Protein AF-X1V9W9-F1 (afdb_monomer)

pLDDT: mean 93.79, std 4.16, range [72.31, 98.0]

Mean predicted aligned 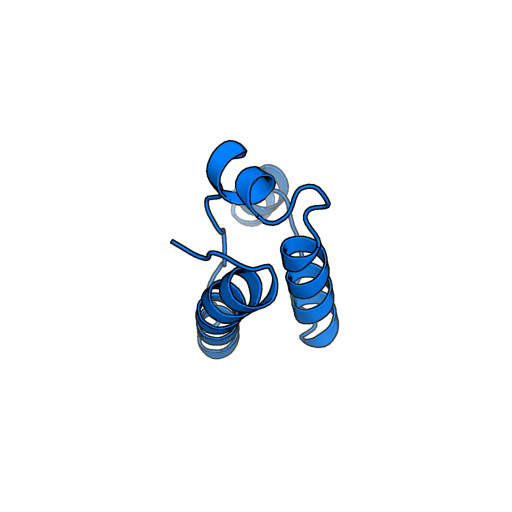error: 3.0 Å

Solvent-accessible surface area (backbone atoms only — not comparable to full-atom values): 4412 Å² total; per-residue (Å²): 130,64,76,41,48,66,50,46,29,55,58,49,51,54,57,45,49,54,22,61,80,65,77,48,91,77,78,87,88,75,58,68,69,77,44,46,77,53,31,76,81,45,59,40,56,54,54,50,53,52,51,30,57,76,67,74,47,85,86,74,56,70,65,60,55,52,59,74,72,54,131

Secondary structure (DSSP, 8-state):
---SHHHHHHHHHHHHHHHHHTTPPP-----HHHHHTT-TT-HHHHHHHHHHHHTT-----HHHHHHHT--

Structure (mmCIF, N/CA/C/O backbone):
data_AF-X1V9W9-F1
#
_entry.id   AF-X1V9W9-F1
#
loop_
_atom_site.group_PDB
_atom_site.id
_atom_site.type_symbol
_atom_site.label_atom_id
_atom_site.label_alt_id
_atom_site.label_comp_id
_atom_site.label_asym_id
_atom_site.label_entity_id
_atom_site.label_seq_id
_atom_site.pdbx_PDB_ins_code
_atom_site.Cartn_x
_atom_site.Cartn_y
_atom_site.Cartn_z
_atom_site.occupancy
_atom_site.B_iso_or_equiv
_atom_site.auth_seq_id
_atom_site.auth_comp_id
_atom_site.auth_asym_id
_atom_site.auth_atom_id
_atom_site.pdbx_PDB_model_num
ATOM 1 N N . LEU A 1 1 ? 15.662 -8.995 -0.925 1.00 81.00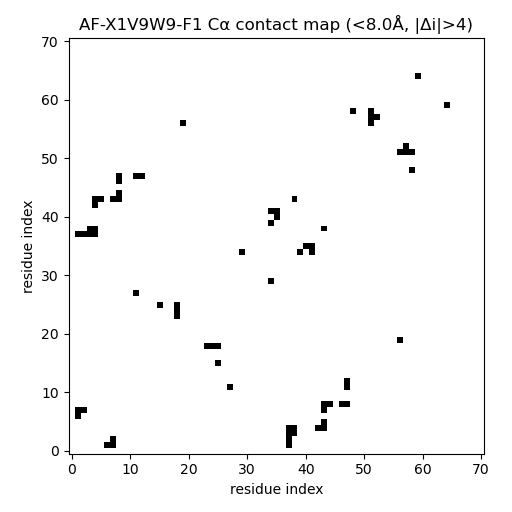 1 LEU A N 1
ATOM 2 C CA . LEU A 1 1 ? 15.010 -7.687 -1.174 1.00 81.00 1 LEU A CA 1
ATOM 3 C C . LEU A 1 1 ? 14.542 -7.680 -2.624 1.00 81.00 1 LEU A C 1
ATOM 5 O O . LEU A 1 1 ? 15.291 -8.214 -3.431 1.00 81.00 1 LEU A O 1
ATOM 9 N N . PRO A 1 2 ? 13.372 -7.110 -2.955 1.00 89.19 2 PRO A N 1
ATOM 10 C CA . PRO A 1 2 ? 12.853 -7.104 -4.328 1.00 89.19 2 PRO A CA 1
ATOM 11 C C . PRO A 1 2 ? 13.841 -6.498 -5.330 1.00 89.19 2 PRO A C 1
ATOM 13 O O . PRO A 1 2 ? 14.435 -5.469 -5.039 1.00 89.19 2 PRO A O 1
ATOM 16 N N . ALA A 1 3 ? 14.058 -7.084 -6.492 1.00 93.50 3 ALA A N 1
ATOM 17 C CA . ALA A 1 3 ? 14.902 -6.522 -7.545 1.00 93.50 3 ALA A CA 1
ATOM 18 C C . ALA A 1 3 ? 14.086 -5.815 -8.638 1.00 93.50 3 ALA A C 1
ATOM 20 O O . ALA A 1 3 ? 14.649 -5.031 -9.399 1.00 93.50 3 ALA A O 1
ATOM 21 N N . THR A 1 4 ? 12.775 -6.057 -8.692 1.00 95.56 4 THR A N 1
ATOM 22 C CA . THR A 1 4 ? 11.864 -5.528 -9.715 1.00 95.56 4 THR A CA 1
ATOM 23 C C . THR A 1 4 ? 10.590 -4.951 -9.100 1.00 95.56 4 THR A C 1
ATOM 25 O O . THR A 1 4 ? 10.260 -5.211 -7.938 1.00 95.56 4 THR A O 1
ATOM 28 N N . ILE A 1 5 ? 9.856 -4.163 -9.891 1.00 95.81 5 ILE A N 1
ATOM 29 C CA . ILE A 1 5 ? 8.553 -3.601 -9.502 1.00 95.81 5 ILE A CA 1
ATOM 30 C C . ILE A 1 5 ? 7.566 -4.735 -9.196 1.00 95.81 5 ILE A C 1
ATOM 32 O O . ILE A 1 5 ? 6.813 -4.654 -8.228 1.00 95.81 5 ILE A O 1
ATOM 36 N N . GLU A 1 6 ? 7.590 -5.806 -9.989 1.00 96.06 6 GLU A N 1
ATOM 37 C CA . GLU A 1 6 ? 6.729 -6.981 -9.850 1.00 96.06 6 GLU A CA 1
ATOM 38 C C . GLU A 1 6 ? 6.995 -7.712 -8.537 1.00 96.06 6 GLU A C 1
ATOM 40 O O . GLU A 1 6 ? 6.053 -8.022 -7.812 1.00 96.06 6 GLU A O 1
ATOM 45 N N . GLU A 1 7 ? 8.264 -7.935 -8.191 1.00 94.69 7 GLU A N 1
ATOM 46 C CA . GLU A 1 7 ? 8.639 -8.541 -6.913 1.00 94.69 7 GLU A CA 1
ATOM 47 C C . GLU A 1 7 ? 8.253 -7.645 -5.731 1.00 94.69 7 GLU A C 1
ATOM 49 O O . GLU A 1 7 ? 7.771 -8.136 -4.707 1.00 94.69 7 GLU A O 1
ATOM 54 N N . GLY A 1 8 ? 8.435 -6.326 -5.876 1.00 92.69 8 GLY A N 1
ATOM 55 C CA . GLY A 1 8 ? 8.054 -5.342 -4.865 1.00 92.69 8 GLY A CA 1
ATOM 56 C C . GLY A 1 8 ? 6.550 -5.352 -4.610 1.00 92.69 8 GLY A C 1
ATOM 57 O O . GLY A 1 8 ? 6.118 -5.426 -3.461 1.00 92.69 8 GLY A O 1
ATOM 58 N N . PHE A 1 9 ? 5.753 -5.349 -5.679 1.00 95.56 9 PHE A N 1
ATOM 59 C CA . PHE A 1 9 ? 4.302 -5.433 -5.585 1.00 95.56 9 PHE A CA 1
ATOM 60 C C . PHE A 1 9 ? 3.845 -6.784 -5.031 1.00 95.56 9 PHE A C 1
ATOM 62 O O . PHE A 1 9 ? 3.064 -6.802 -4.089 1.00 95.56 9 PHE A O 1
ATOM 69 N N . ALA A 1 10 ? 4.349 -7.908 -5.547 1.00 95.44 10 ALA A N 1
ATOM 70 C CA . ALA A 1 10 ? 3.920 -9.243 -5.129 1.00 95.44 10 ALA A CA 1
ATOM 71 C C . ALA A 1 10 ? 4.152 -9.494 -3.630 1.00 95.44 10 ALA A C 1
ATOM 73 O O . ALA A 1 10 ? 3.281 -10.042 -2.952 1.00 95.44 10 ALA A O 1
ATOM 74 N N . ALA A 1 11 ? 5.297 -9.051 -3.097 1.00 91.94 11 ALA A N 1
ATOM 75 C CA . ALA A 1 11 ? 5.587 -9.156 -1.670 1.00 91.94 11 ALA A CA 1
ATOM 76 C C . ALA A 1 11 ? 4.557 -8.384 -0.827 1.00 91.94 11 ALA A C 1
ATOM 78 O O . ALA A 1 11 ? 3.990 -8.931 0.117 1.00 91.94 11 ALA A O 1
ATOM 79 N N . ARG A 1 12 ? 4.271 -7.133 -1.204 1.00 94.44 12 ARG A N 1
ATOM 80 C CA . ARG A 1 12 ? 3.352 -6.254 -0.468 1.00 94.44 12 ARG A CA 1
ATOM 81 C C . ARG A 1 12 ? 1.885 -6.634 -0.643 1.00 94.44 12 ARG A C 1
ATOM 83 O O . ARG A 1 12 ? 1.137 -6.600 0.325 1.00 94.44 12 ARG A O 1
ATOM 90 N N . ALA A 1 13 ? 1.480 -7.048 -1.839 1.00 96.56 13 ALA A N 1
ATOM 91 C CA . ALA A 1 13 ? 0.118 -7.475 -2.133 1.00 96.56 13 ALA A CA 1
ATOM 92 C C . ALA A 1 13 ? -0.277 -8.689 -1.284 1.00 96.56 13 ALA A C 1
ATOM 94 O O . ALA A 1 13 ? -1.387 -8.736 -0.765 1.00 96.56 13 ALA A O 1
ATOM 95 N N . LYS A 1 14 ? 0.648 -9.635 -1.065 1.00 96.19 14 LYS A N 1
ATOM 96 C CA . LYS A 1 14 ? 0.418 -10.780 -0.174 1.00 96.19 14 LYS A CA 1
ATOM 97 C C . LYS A 1 14 ? 0.178 -10.348 1.277 1.00 96.19 14 LYS A C 1
ATOM 99 O O . LYS A 1 14 ? -0.758 -10.830 1.908 1.00 96.19 14 LYS A O 1
ATOM 104 N N . GLU A 1 15 ? 1.024 -9.464 1.808 1.00 95.75 15 GLU A N 1
ATOM 105 C CA . GLU A 1 15 ? 0.866 -8.922 3.167 1.00 95.75 15 GLU A CA 1
ATOM 106 C C . GLU A 1 15 ? -0.452 -8.151 3.306 1.00 95.75 15 GLU A C 1
ATOM 108 O O . GLU A 1 15 ? -1.168 -8.301 4.296 1.00 95.75 15 GLU A O 1
ATOM 113 N N . PHE A 1 16 ? -0.781 -7.344 2.298 1.00 97.69 16 PHE A N 1
ATOM 114 C CA . PHE A 1 16 ? -1.974 -6.516 2.306 1.00 97.69 16 PHE A CA 1
ATOM 115 C C . PHE A 1 16 ? -3.254 -7.348 2.193 1.00 97.69 16 PHE A C 1
ATOM 117 O O . PHE A 1 16 ? -4.183 -7.120 2.962 1.00 97.69 16 PHE A O 1
ATOM 124 N N . GLN A 1 17 ? -3.282 -8.364 1.323 1.00 97.94 17 GLN A N 1
ATOM 125 C CA . GLN A 1 17 ? -4.414 -9.289 1.225 1.00 97.94 17 GLN A CA 1
ATOM 126 C C . GLN A 1 17 ? -4.674 -9.987 2.561 1.00 97.94 17 GLN A C 1
ATOM 128 O O . GLN A 1 17 ? -5.810 -10.034 3.019 1.00 97.94 17 GLN A O 1
ATOM 133 N N . TYR A 1 18 ? -3.619 -10.443 3.241 1.00 97.38 18 TYR A N 1
ATOM 134 C CA . TYR A 1 18 ? -3.760 -11.028 4.572 1.00 97.38 18 TYR A CA 1
ATOM 135 C C . TYR A 1 18 ? -4.400 -10.047 5.568 1.00 97.38 18 TYR A C 1
ATOM 137 O O . TYR A 1 18 ? -5.251 -10.443 6.364 1.00 97.38 18 TYR A O 1
ATOM 145 N N . ALA A 1 19 ? -4.023 -8.765 5.531 1.00 97.69 19 ALA A N 1
ATOM 146 C CA . ALA A 1 19 ? -4.630 -7.753 6.390 1.00 97.69 19 ALA A CA 1
ATOM 147 C C . ALA A 1 19 ? -6.117 -7.523 6.065 1.00 97.69 19 ALA A C 1
ATOM 149 O O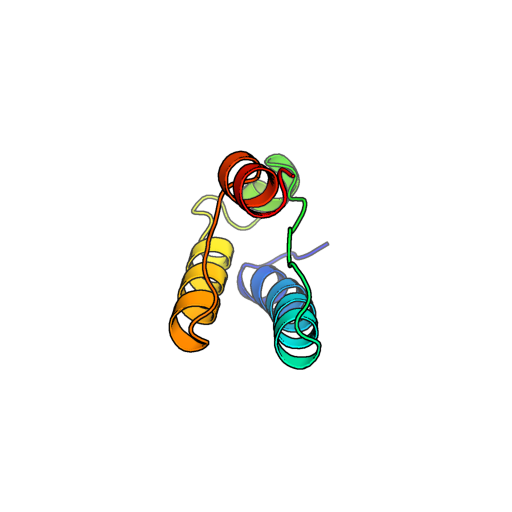 . ALA A 1 19 ? -6.918 -7.415 6.993 1.00 97.69 19 ALA A O 1
ATOM 150 N N . ILE A 1 20 ? -6.489 -7.511 4.780 1.00 97.38 20 ILE A N 1
ATOM 151 C CA . ILE A 1 20 ? -7.885 -7.415 4.324 1.00 97.38 20 ILE A CA 1
ATOM 152 C C . ILE A 1 20 ? -8.699 -8.596 4.861 1.00 97.38 20 ILE A C 1
ATOM 154 O O . ILE A 1 20 ? -9.697 -8.393 5.556 1.00 97.38 20 ILE A O 1
ATOM 158 N N . ASP A 1 21 ? -8.224 -9.820 4.623 1.00 98.00 21 ASP A N 1
ATOM 159 C CA . ASP A 1 21 ? -8.917 -11.059 4.996 1.00 98.00 21 ASP A CA 1
ATOM 160 C C . ASP A 1 21 ? -9.149 -11.169 6.514 1.00 98.00 21 ASP A C 1
ATOM 162 O O . ASP A 1 21 ? -10.109 -11.794 6.965 1.00 98.00 21 ASP A O 1
ATOM 166 N N . ASN A 1 22 ? -8.289 -10.528 7.314 1.00 98.00 22 ASN A N 1
ATOM 167 C CA . ASN A 1 22 ? -8.313 -10.584 8.777 1.00 98.00 22 ASN A CA 1
ATOM 168 C C . ASN A 1 22 ? -8.773 -9.278 9.449 1.00 98.00 22 ASN A C 1
ATOM 170 O O . ASN A 1 22 ? -8.710 -9.177 10.674 1.00 98.00 22 ASN A O 1
ATOM 174 N N . ARG A 1 23 ? -9.247 -8.283 8.683 1.00 94.38 23 ARG A N 1
ATOM 175 C CA . ARG A 1 23 ? -9.697 -6.968 9.192 1.00 94.38 23 ARG A CA 1
ATOM 176 C C . ARG A 1 23 ? -8.641 -6.253 10.050 1.00 94.38 23 ARG A C 1
ATOM 178 O O . ARG A 1 23 ? -8.946 -5.705 11.110 1.00 94.38 23 ARG A O 1
ATOM 185 N N . LEU A 1 24 ? -7.391 -6.271 9.597 1.00 94.81 24 LEU A N 1
ATOM 186 C CA . LEU A 1 24 ? -6.254 -5.648 10.276 1.00 94.81 24 LEU A CA 1
ATOM 187 C C . LEU A 1 24 ? -5.885 -4.304 9.639 1.00 94.81 24 LEU A C 1
ATOM 189 O O . LEU A 1 24 ? -6.106 -4.073 8.452 1.00 94.81 24 LEU A O 1
ATOM 193 N N . VAL A 1 25 ? -5.242 -3.433 10.422 1.00 93.12 25 VAL A N 1
ATOM 194 C CA . VAL A 1 25 ? -4.590 -2.230 9.887 1.00 93.12 25 VAL A CA 1
ATOM 195 C C . VAL A 1 25 ? -3.300 -2.640 9.177 1.00 93.12 25 VAL A C 1
ATOM 197 O O . VAL A 1 25 ? -2.424 -3.259 9.781 1.00 93.12 25 VAL A O 1
ATOM 200 N N . TYR A 1 26 ? -3.161 -2.255 7.909 1.00 95.38 26 TYR A N 1
ATOM 201 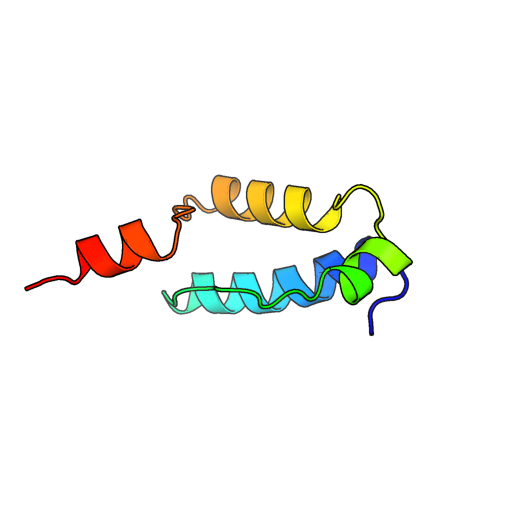C CA . TYR A 1 26 ? -1.931 -2.433 7.140 1.00 95.38 26 TYR A CA 1
ATOM 202 C C . TYR A 1 26 ? -1.144 -1.122 7.067 1.00 95.38 26 TYR A C 1
ATOM 204 O O . TYR A 1 26 ? -1.630 -0.125 6.539 1.00 95.38 26 TYR A O 1
ATOM 212 N N . ALA A 1 27 ? 0.085 -1.126 7.584 1.00 93.44 27 ALA A N 1
ATOM 213 C CA . ALA A 1 27 ? 0.979 0.030 7.580 1.00 93.44 27 ALA A CA 1
ATOM 214 C C . ALA A 1 27 ? 2.383 -0.396 7.111 1.00 93.44 27 ALA A C 1
ATOM 216 O O . ALA A 1 27 ? 3.238 -0.725 7.939 1.00 93.44 27 ALA A O 1
ATOM 217 N N . PRO A 1 28 ? 2.643 -0.450 5.791 1.00 90.75 28 PRO A N 1
ATOM 218 C CA . PRO A 1 28 ? 3.933 -0.893 5.286 1.00 90.75 28 PRO A CA 1
ATOM 219 C C . PRO A 1 28 ? 5.023 0.129 5.617 1.00 90.75 28 PRO A C 1
ATOM 221 O O . PRO A 1 28 ? 4.989 1.275 5.168 1.00 90.75 28 PRO A O 1
ATOM 224 N N . ALA A 1 29 ? 6.041 -0.304 6.361 1.00 88.69 29 ALA A N 1
ATOM 225 C CA . ALA A 1 29 ? 7.250 0.480 6.569 1.00 88.69 29 ALA A CA 1
ATOM 226 C C . ALA A 1 29 ? 8.150 0.377 5.330 1.00 88.69 29 ALA A C 1
ATOM 228 O O . ALA A 1 29 ? 8.611 -0.711 4.966 1.00 88.69 29 ALA A O 1
ATOM 229 N N . ASN A 1 30 ? 8.405 1.514 4.683 1.00 88.12 30 ASN A N 1
ATOM 230 C CA . ASN A 1 30 ? 9.242 1.597 3.494 1.00 88.12 30 ASN A CA 1
ATOM 231 C C . ASN A 1 30 ? 10.371 2.605 3.708 1.00 88.12 30 ASN A C 1
ATOM 233 O O . ASN A 1 30 ? 10.126 3.787 3.938 1.00 88.12 30 ASN A O 1
ATOM 237 N N . HIS A 1 31 ? 11.617 2.150 3.588 1.00 91.50 31 HIS A N 1
ATOM 238 C CA . HIS A 1 31 ? 12.755 3.062 3.556 1.00 91.50 31 HIS A CA 1
ATOM 239 C C . HIS A 1 31 ? 12.891 3.642 2.139 1.00 91.50 31 HIS A C 1
ATOM 241 O O . HIS A 1 31 ? 12.934 2.841 1.199 1.00 91.50 31 HIS A O 1
ATOM 247 N N . PRO A 1 32 ? 13.046 4.966 1.939 1.00 91.94 32 PRO A N 1
ATOM 248 C CA . PRO A 1 32 ? 13.136 5.560 0.603 1.00 91.94 32 PRO A CA 1
ATOM 249 C C . PRO A 1 32 ? 14.155 4.852 -0.301 1.00 91.94 32 PRO 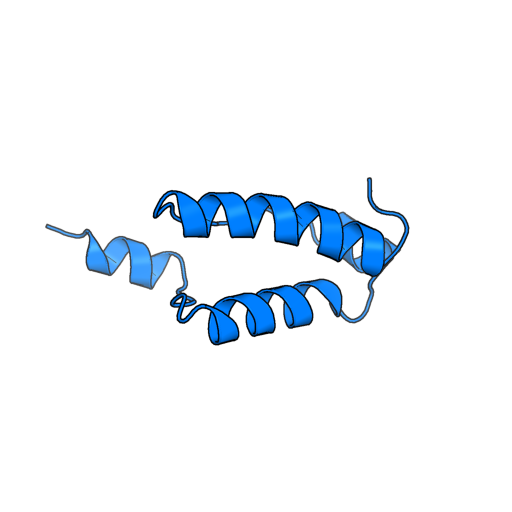A C 1
ATOM 251 O O . PRO A 1 32 ? 13.795 4.357 -1.365 1.00 91.94 32 PRO A O 1
ATOM 254 N N . TRP A 1 33 ? 15.395 4.666 0.168 1.00 93.56 33 TRP A N 1
ATOM 255 C CA . TRP A 1 33 ? 16.427 3.954 -0.605 1.00 93.56 33 TRP A CA 1
ATOM 256 C C . TRP A 1 33 ? 15.999 2.543 -1.047 1.00 93.56 33 TRP A C 1
ATOM 258 O O . TRP A 1 33 ? 16.310 2.123 -2.160 1.00 93.56 33 TRP A O 1
ATOM 268 N N . SER A 1 34 ? 15.251 1.818 -0.205 1.00 90.50 34 SER A N 1
ATOM 269 C CA . SER A 1 34 ? 14.823 0.453 -0.528 1.00 90.50 34 SER A CA 1
ATOM 270 C C . SER A 1 34 ? 13.854 0.396 -1.705 1.00 90.50 34 SER A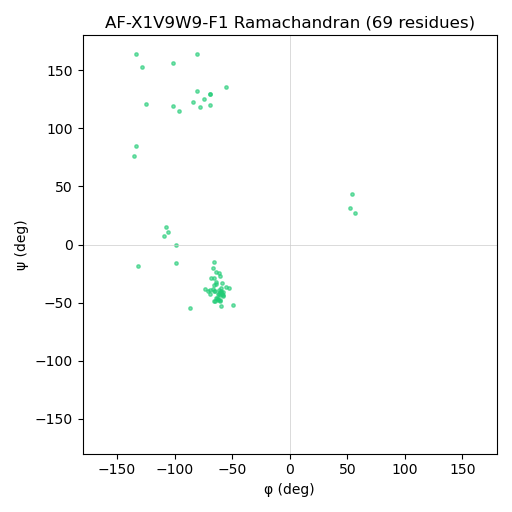 C 1
ATOM 272 O O . SER A 1 34 ? 13.878 -0.611 -2.408 1.00 90.50 34 SER A O 1
ATOM 274 N N . LEU A 1 35 ? 13.070 1.462 -1.923 1.00 91.62 35 LEU A N 1
ATOM 275 C CA . LEU A 1 35 ? 12.122 1.598 -3.029 1.00 91.62 35 LEU A CA 1
ATOM 276 C C . LEU A 1 35 ? 12.806 2.151 -4.284 1.00 91.62 35 LEU A C 1
ATOM 278 O O . LEU A 1 35 ? 12.794 1.515 -5.336 1.00 91.62 35 LEU A O 1
ATOM 282 N N . TYR A 1 36 ? 13.472 3.304 -4.157 1.00 94.62 36 TYR A N 1
ATOM 283 C CA . TYR A 1 36 ? 14.043 4.036 -5.294 1.00 94.62 36 TYR A CA 1
ATOM 284 C C . TYR A 1 36 ? 15.113 3.250 -6.059 1.00 94.62 36 TYR A C 1
ATOM 286 O O . TYR A 1 36 ? 15.315 3.507 -7.243 1.00 94.62 36 TYR A O 1
ATOM 294 N N . ARG A 1 37 ? 15.789 2.283 -5.420 1.00 94.38 37 ARG A N 1
ATOM 295 C CA . ARG A 1 37 ? 16.832 1.483 -6.083 1.00 94.38 37 ARG A CA 1
ATOM 296 C C . ARG A 1 37 ? 16.321 0.613 -7.239 1.00 94.38 37 ARG A C 1
ATOM 298 O O . ARG A 1 37 ? 17.128 0.229 -8.075 1.00 94.38 37 ARG A O 1
ATOM 305 N N . PHE A 1 38 ? 15.034 0.259 -7.260 1.00 93.81 38 PHE A N 1
ATOM 306 C CA . PHE A 1 38 ? 14.440 -0.588 -8.307 1.00 93.81 38 PHE A CA 1
ATOM 307 C C . PHE A 1 38 ? 13.134 -0.023 -8.879 1.00 93.81 38 PHE A C 1
ATOM 309 O O . PHE A 1 38 ? 12.729 -0.408 -9.972 1.00 93.81 38 PHE A O 1
ATOM 316 N N . ASP A 1 39 ? 12.481 0.895 -8.165 1.00 95.19 39 ASP A N 1
ATOM 317 C CA . ASP A 1 39 ? 11.251 1.550 -8.595 1.00 95.19 39 ASP A CA 1
ATOM 318 C C . ASP A 1 39 ? 11.322 3.061 -8.324 1.00 95.19 39 ASP A C 1
ATOM 320 O O . ASP A 1 39 ? 10.723 3.567 -7.370 1.00 95.19 39 ASP A O 1
ATOM 324 N N . PRO A 1 40 ? 12.072 3.814 -9.149 1.00 94.31 40 PRO A N 1
ATOM 325 C CA . PRO A 1 40 ? 12.260 5.250 -8.954 1.00 94.31 40 PRO A CA 1
ATOM 326 C C . PRO A 1 40 ? 10.972 6.063 -9.127 1.00 94.31 40 PRO A C 1
ATOM 328 O O . PRO A 1 40 ? 10.928 7.223 -8.727 1.00 94.31 40 PRO A O 1
ATOM 331 N N . LYS A 1 41 ? 9.933 5.470 -9.725 1.00 95.62 41 LYS A N 1
ATOM 332 C CA . LYS A 1 41 ? 8.622 6.096 -9.923 1.00 95.62 41 LYS A CA 1
ATOM 333 C C . LYS A 1 41 ? 7.593 5.679 -8.871 1.00 95.62 41 LYS A C 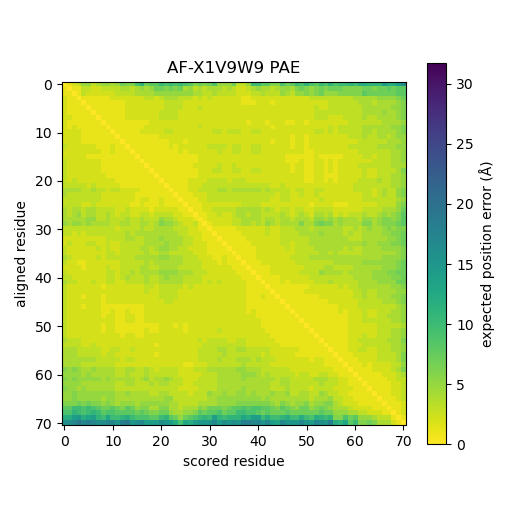1
ATOM 335 O O . LYS A 1 41 ? 6.476 6.164 -8.930 1.00 95.62 41 LYS A O 1
ATOM 340 N N . MET A 1 42 ? 7.961 4.811 -7.922 1.00 93.75 42 MET A N 1
ATOM 341 C CA . MET A 1 42 ? 7.061 4.253 -6.900 1.00 93.75 42 MET A CA 1
ATOM 342 C C . MET A 1 42 ? 5.823 3.531 -7.459 1.00 93.75 42 MET A C 1
ATOM 344 O O . MET A 1 42 ? 4.810 3.396 -6.777 1.00 93.75 42 MET A O 1
ATOM 348 N N . THR A 1 43 ? 5.925 2.998 -8.672 1.00 96.25 43 THR A N 1
ATOM 349 C CA . THR A 1 43 ? 4.855 2.306 -9.398 1.00 96.25 43 THR A CA 1
ATOM 350 C C . THR A 1 43 ? 4.198 1.180 -8.586 1.00 96.25 43 THR A C 1
ATOM 352 O O . THR A 1 43 ? 2.992 0.961 -8.677 1.00 96.25 43 THR A O 1
ATOM 355 N N . HIS A 1 44 ? 4.958 0.426 -7.786 1.00 94.12 44 HIS A N 1
ATOM 356 C CA . HIS A 1 44 ? 4.385 -0.638 -6.953 1.00 94.12 44 HIS A CA 1
ATOM 357 C C . HIS A 1 44 ? 3.506 -0.091 -5.817 1.00 94.12 44 HIS A C 1
ATOM 359 O O . HIS A 1 44 ? 2.568 -0.778 -5.414 1.00 94.12 44 HIS A O 1
ATOM 365 N N . LEU A 1 45 ? 3.775 1.121 -5.310 1.00 93.62 45 LEU A N 1
ATOM 366 C CA . LEU A 1 45 ? 2.910 1.773 -4.323 1.00 93.62 45 LEU A CA 1
ATOM 367 C C . LEU A 1 45 ? 1.595 2.211 -4.967 1.00 93.62 45 LEU A C 1
ATOM 369 O O . LEU A 1 45 ? 0.545 1.989 -4.371 1.00 93.62 45 LEU A O 1
ATOM 373 N N . ASP A 1 46 ? 1.634 2.736 -6.195 1.00 96.00 46 ASP A N 1
ATOM 374 C CA . ASP A 1 46 ? 0.417 3.064 -6.950 1.00 96.00 46 ASP A CA 1
ATOM 375 C C . ASP A 1 46 ? -0.463 1.821 -7.137 1.00 96.00 46 ASP A C 1
ATOM 377 O O . ASP A 1 46 ? -1.656 1.847 -6.837 1.00 96.00 46 ASP A O 1
ATOM 381 N N . LYS A 1 47 ? 0.140 0.681 -7.502 1.00 96.75 47 LYS A N 1
ATOM 382 C CA . LYS A 1 47 ? -0.578 -0.602 -7.602 1.00 96.75 47 LYS A CA 1
ATOM 383 C C . LYS A 1 47 ? -1.209 -1.038 -6.270 1.00 96.75 47 LYS A C 1
ATOM 385 O O . LYS A 1 47 ? -2.302 -1.600 -6.273 1.00 96.75 47 LYS A O 1
ATOM 390 N N . LEU A 1 48 ? -0.551 -0.798 -5.131 1.00 95.81 48 LEU A N 1
ATOM 391 C CA . LEU A 1 48 ? -1.128 -1.089 -3.807 1.00 95.81 48 LEU A CA 1
ATOM 392 C C . LEU A 1 48 ? -2.294 -0.155 -3.471 1.00 95.81 48 LEU A C 1
ATOM 394 O O . LEU A 1 48 ? -3.286 -0.606 -2.903 1.00 95.81 48 LEU A O 1
ATOM 398 N N . ILE A 1 49 ? -2.195 1.125 -3.833 1.00 96.00 49 ILE A N 1
ATOM 399 C CA . ILE A 1 49 ? -3.282 2.098 -3.672 1.00 96.00 49 ILE A CA 1
ATOM 400 C C . ILE A 1 49 ? -4.493 1.677 -4.510 1.00 96.00 49 ILE A C 1
ATOM 402 O O . ILE A 1 49 ? -5.622 1.724 -4.024 1.00 96.00 49 ILE A O 1
ATOM 406 N N . ASP A 1 50 ? -4.276 1.229 -5.743 1.00 97.88 50 ASP A N 1
ATOM 407 C CA . ASP A 1 50 ? -5.359 0.750 -6.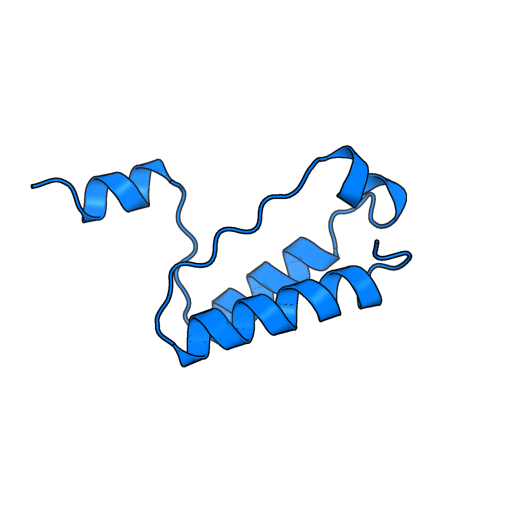602 1.00 97.88 50 ASP A CA 1
ATOM 408 C C . ASP A 1 50 ? -5.989 -0.541 -6.066 1.00 97.88 50 ASP A C 1
ATOM 410 O O . ASP A 1 50 ? -7.213 -0.666 -6.061 1.00 97.88 50 ASP A O 1
ATOM 414 N N . MET A 1 51 ? -5.186 -1.457 -5.514 1.00 97.50 51 MET A N 1
ATOM 415 C CA . MET A 1 51 ? -5.699 -2.629 -4.798 1.00 97.50 51 MET A CA 1
ATOM 416 C C . MET A 1 51 ? -6.543 -2.231 -3.578 1.00 97.50 51 MET A C 1
ATOM 418 O O . MET A 1 51 ? -7.587 -2.838 -3.346 1.00 97.50 51 MET A O 1
ATOM 422 N N . ALA A 1 52 ? -6.132 -1.213 -2.816 1.00 97.25 52 ALA A N 1
ATOM 423 C CA . ALA A 1 52 ? -6.897 -0.727 -1.667 1.00 97.25 52 ALA A CA 1
ATOM 424 C C . ALA A 1 52 ? -8.262 -0.181 -2.104 1.00 97.25 52 ALA A C 1
ATOM 426 O O . ALA A 1 52 ? -9.281 -0.569 -1.538 1.00 97.25 52 ALA A O 1
ATOM 427 N N . LYS A 1 53 ? -8.294 0.639 -3.164 1.00 97.62 53 LYS A N 1
ATOM 428 C CA . LYS A 1 53 ? -9.542 1.155 -3.750 1.00 97.62 53 LYS A CA 1
ATOM 429 C C . LYS A 1 53 ? -10.449 0.032 -4.253 1.00 97.62 53 LYS A C 1
ATOM 431 O O . LYS A 1 53 ? -11.646 0.079 -4.013 1.00 97.62 53 LYS A O 1
ATOM 436 N N . ALA A 1 54 ? -9.890 -0.976 -4.925 1.00 97.94 54 ALA A N 1
ATOM 437 C CA . ALA A 1 54 ? -10.656 -2.104 -5.458 1.00 97.94 54 ALA A CA 1
ATOM 438 C C . ALA A 1 54 ? -11.278 -3.000 -4.371 1.00 97.94 54 ALA A C 1
ATOM 440 O O . ALA A 1 54 ? -12.215 -3.736 -4.661 1.00 97.94 54 ALA A O 1
ATOM 441 N N . ASN A 1 55 ? -10.754 -2.947 -3.142 1.00 97.38 55 ASN A N 1
ATOM 442 C CA . ASN A 1 55 ? -11.254 -3.694 -1.984 1.00 97.38 55 ASN A CA 1
ATOM 443 C C . ASN A 1 55 ? -11.978 -2.791 -0.965 1.00 97.38 55 ASN A C 1
ATOM 445 O O . ASN A 1 55 ? -12.155 -3.200 0.181 1.00 97.38 55 ASN A O 1
ATOM 449 N N . ASP A 1 56 ? -12.340 -1.560 -1.348 1.00 96.62 56 ASP A N 1
ATOM 450 C CA . ASP A 1 56 ? -12.998 -0.571 -0.479 1.00 96.62 56 ASP A CA 1
ATOM 451 C C . ASP A 1 56 ? -12.259 -0.316 0.854 1.00 96.62 56 ASP A C 1
ATOM 453 O O . ASP A 1 56 ? -12.858 -0.003 1.887 1.00 96.62 56 ASP A O 1
ATOM 457 N N . VAL A 1 57 ? -10.926 -0.435 0.847 1.00 96.56 57 VAL A N 1
ATOM 458 C CA . VAL A 1 57 ? -10.090 -0.206 2.030 1.00 96.56 57 VAL A CA 1
ATOM 459 C C . VAL A 1 57 ? -9.797 1.292 2.167 1.00 96.56 57 VAL A C 1
ATOM 461 O O . VAL A 1 57 ? -9.197 1.885 1.263 1.00 96.56 57 VAL A O 1
ATOM 464 N N . PRO A 1 58 ? -10.145 1.929 3.300 1.00 94.50 58 PRO A N 1
ATOM 465 C CA . PRO A 1 58 ? -9.854 3.338 3.512 1.00 94.50 58 PRO A CA 1
ATOM 466 C C . PRO A 1 58 ? -8.348 3.571 3.674 1.00 94.50 58 PRO A C 1
ATOM 468 O O . PRO A 1 58 ? -7.684 2.944 4.500 1.00 94.50 58 PRO A O 1
ATOM 471 N N . ILE A 1 59 ? -7.814 4.528 2.915 1.00 94.81 59 ILE A N 1
ATOM 472 C CA . ILE A 1 59 ? -6.432 4.994 3.049 1.00 94.81 59 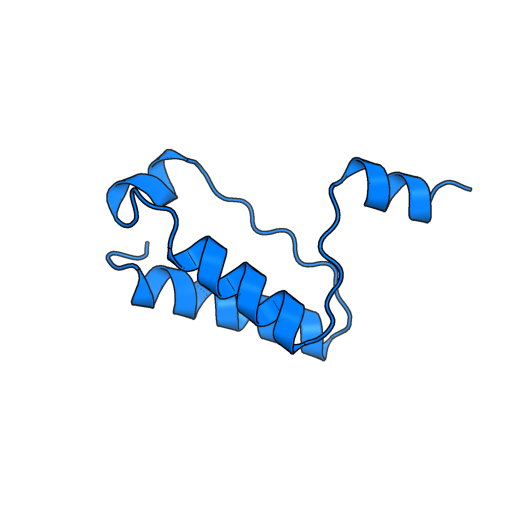ILE A CA 1
ATOM 473 C C . ILE A 1 59 ? -6.441 6.234 3.937 1.00 94.81 59 ILE A C 1
ATOM 475 O O . ILE A 1 59 ? -6.987 7.272 3.565 1.00 94.81 59 ILE A O 1
ATOM 479 N N . VAL A 1 60 ? -5.826 6.127 5.111 1.00 94.38 60 VAL A N 1
ATOM 480 C CA . VAL A 1 60 ? -5.771 7.201 6.108 1.00 94.38 60 VAL A CA 1
ATOM 481 C C . VAL A 1 60 ? -4.336 7.456 6.545 1.00 94.38 60 VAL A C 1
ATOM 483 O O . VAL A 1 60 ? -3.490 6.563 6.522 1.00 94.38 60 VAL A O 1
ATOM 486 N N . ASN A 1 61 ? -4.050 8.683 6.968 1.00 93.81 61 ASN A N 1
ATOM 487 C CA . ASN A 1 61 ? -2.795 8.980 7.649 1.00 93.81 61 ASN A CA 1
ATOM 488 C C . ASN A 1 61 ? -2.869 8.587 9.138 1.00 93.81 61 ASN A C 1
ATOM 490 O O . ASN A 1 61 ? -3.950 8.417 9.706 1.00 93.81 61 ASN A O 1
ATOM 494 N N . CYS A 1 62 ? -1.711 8.485 9.798 1.00 90.31 62 CYS A N 1
ATOM 495 C CA . CYS A 1 62 ? -1.652 8.080 11.206 1.00 90.31 62 CYS A CA 1
ATOM 496 C C . CYS A 1 62 ? -2.445 9.013 12.133 1.00 90.31 62 CYS A C 1
ATOM 498 O O . CYS A 1 62 ? -3.011 8.552 13.117 1.00 90.31 62 CYS A O 1
ATOM 500 N N . LYS A 1 63 ? -2.512 10.317 11.830 1.00 93.88 63 LYS A N 1
ATOM 501 C CA . LYS A 1 63 ? -3.275 11.279 12.635 1.00 93.88 63 LYS A CA 1
ATOM 502 C C . LYS A 1 63 ? -4.773 10.970 12.586 1.00 93.88 63 LYS A C 1
ATOM 504 O O . LYS A 1 63 ? -5.385 10.888 13.643 1.00 93.88 63 LYS A O 1
ATOM 509 N N . GLN A 1 64 ? -5.330 10.753 11.395 1.00 94.12 64 GLN A N 1
ATOM 510 C CA . GLN A 1 64 ? -6.735 10.373 11.209 1.00 94.12 64 GLN A CA 1
ATOM 511 C C . GLN A 1 64 ? -7.055 9.066 11.938 1.00 94.12 64 GLN A C 1
ATOM 513 O O . GLN A 1 64 ? -8.075 8.974 12.615 1.00 94.12 64 GLN A O 1
ATOM 518 N N . LEU A 1 65 ? -6.150 8.082 11.855 1.00 90.44 65 LEU A N 1
ATOM 519 C CA . LEU A 1 65 ? -6.294 6.827 12.588 1.00 90.44 65 LEU A CA 1
ATOM 520 C C . LEU A 1 65 ? -6.338 7.071 14.104 1.00 90.44 65 LEU A C 1
ATOM 522 O O . LEU A 1 65 ? -7.242 6.589 14.774 1.00 90.44 65 LEU A O 1
ATOM 526 N N . TYR A 1 66 ? -5.407 7.854 14.657 1.00 90.62 66 TYR A N 1
ATOM 527 C CA . TYR A 1 66 ? -5.412 8.170 16.089 1.00 90.62 66 TYR A CA 1
ATOM 528 C C . TYR A 1 66 ? -6.638 8.974 16.527 1.00 90.62 66 TYR A C 1
ATOM 530 O O . TYR A 1 66 ? -7.113 8.790 17.642 1.00 90.62 66 TYR A O 1
ATOM 538 N N . GLU A 1 67 ? -7.151 9.860 15.674 1.00 94.19 67 GLU A N 1
ATOM 539 C CA . GLU A 1 67 ? -8.375 10.618 15.945 1.00 94.19 67 GLU A CA 1
ATOM 540 C C . GLU A 1 67 ? -9.609 9.712 16.010 1.00 94.19 67 GLU A C 1
ATOM 542 O O . GLU A 1 67 ? -10.464 9.942 16.857 1.00 94.19 67 GLU A O 1
ATOM 547 N N . GLN A 1 68 ? -9.673 8.650 15.199 1.00 89.69 68 GLN A N 1
ATOM 548 C CA . GLN A 1 68 ? -10.769 7.675 15.221 1.00 89.69 68 GLN A CA 1
ATOM 549 C C . GLN A 1 68 ? -10.859 6.889 16.541 1.00 89.69 68 GLN A C 1
ATOM 551 O O . GLN A 1 68 ? -11.952 6.507 16.951 1.00 89.69 68 GLN A O 1
ATOM 556 N N . TYR A 1 69 ? -9.722 6.641 17.196 1.00 85.75 69 TYR A N 1
ATOM 557 C CA . TYR A 1 69 ? -9.644 5.887 18.456 1.00 85.75 69 TYR A CA 1
ATOM 558 C C . TYR A 1 69 ? -9.388 6.776 19.679 1.00 85.75 69 TYR A C 1
ATOM 560 O O . TYR A 1 69 ? -9.079 6.266 20.758 1.00 85.75 69 TYR A O 1
ATOM 568 N N . ARG A 1 70 ? -9.480 8.102 19.527 1.00 84.88 70 ARG A N 1
ATOM 569 C CA . ARG A 1 70 ? -9.395 9.018 20.663 1.00 84.88 70 ARG A CA 1
ATOM 570 C C . ARG A 1 70 ? -10.669 8.851 21.521 1.00 84.88 70 ARG A C 1
ATOM 572 O O . ARG A 1 70 ? -11.751 8.877 20.937 1.00 84.88 70 ARG A O 1
ATOM 579 N N . PRO A 1 71 ? -10.548 8.654 22.849 1.00 72.31 71 PRO A N 1
ATOM 580 C CA . PRO A 1 71 ? -11.693 8.561 23.759 1.00 72.31 71 PRO A CA 1
ATOM 581 C C . PRO A 1 71 ? -12.568 9.816 23.766 1.00 72.31 71 PRO A C 1
ATOM 583 O O . PRO A 1 71 ? -12.006 10.922 23.568 1.00 72.31 71 PRO A O 1
#

Sequence (71 aa):
LPATIEEGFAARAKEFQYAIDNRLVYAPANHPWSLYRFDPKMTHLDKLIDMAKANDVPIVNCKQLYEQYRP

Organism: NCBI:txid412755

Radius of gyration: 13.34 Å; Cα contacts (8 Å, |Δi|>4): 37; chains: 1; bounding box: 30×22×34 Å

Foldseek 3Di:
DDQELVSVLVVVVVVVVVCLVVVHDDDDDDDPCNCCNHPVPSVSVVVVVVVCVVSVHDDDDPVVVVVVPDD